Protein AF-A0A2M9IU16-F1 (afdb_monomer_lite)

pLDDT: mean 87.16, std 9.71, range [44.72, 94.25]

Secondary structure (DSSP, 8-state):
------HHHHHHHHHHTT--EEEEE-TTS-EEEEE-HHHHHHHHTT-TT-HHHHHHHHHHHHHHHHHHHHH--

Foldseek 3Di:
DPPPCDPVNVVVVLVVLVFDWDWDADPVRDIDIDGDLVSQLSVLCPDPVHSVVSNVVSVVVVVVVVVVVVVVD

Sequence (73 aa):
MSNDFTDADAKAICAELGIETKTITDAFGRTHVVVNAVGMRKLADHAPIGAAAAHATVDQLLAAARDRHEENG

Structure (mmCIF, N/CA/C/O backbone):
data_AF-A0A2M9IU16-F1
#
_entry.id   AF-A0A2M9IU16-F1
#
loop_
_atom_site.group_PDB
_atom_site.id
_atom_site.type_symbol
_atom_site.label_atom_id
_atom_site.label_alt_id
_atom_site.label_comp_id
_atom_site.label_asym_id
_atom_site.label_entity_id
_atom_site.label_seq_id
_atom_site.pdbx_PDB_ins_code
_atom_site.Cartn_x
_atom_site.Cartn_y
_atom_site.Cartn_z
_atom_site.occupancy
_atom_site.B_iso_or_equiv
_atom_site.auth_seq_id
_atom_site.auth_comp_id
_atom_site.auth_asym_id
_atom_site.auth_atom_id
_atom_site.pdbx_PDB_model_num
ATOM 1 N N . MET A 1 1 ? -10.323 23.646 -9.084 1.00 44.72 1 MET A N 1
ATOM 2 C CA . MET A 1 1 ? -10.507 22.182 -9.096 1.00 44.72 1 MET A CA 1
ATOM 3 C C . MET A 1 1 ? -10.104 21.698 -7.722 1.00 44.72 1 MET A C 1
ATOM 5 O O . MET A 1 1 ? -8.931 21.828 -7.397 1.00 44.72 1 MET A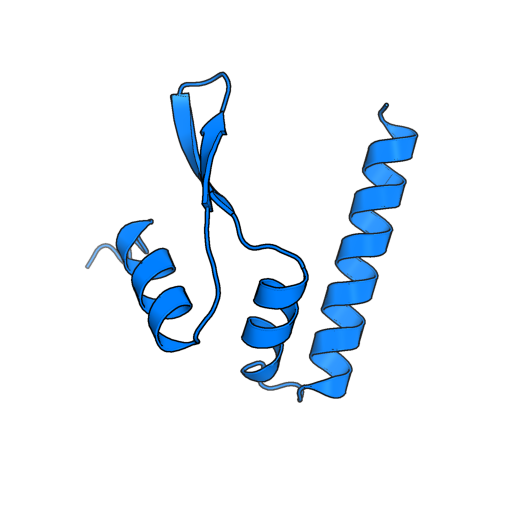 O 1
ATOM 9 N N . SER A 1 2 ? -11.057 21.282 -6.884 1.00 51.72 2 SER A N 1
ATOM 10 C CA . SER A 1 2 ? -10.700 20.589 -5.645 1.00 51.72 2 SER A CA 1
ATOM 11 C C . SER A 1 2 ? -9.987 19.308 -6.042 1.00 51.72 2 SER A C 1
ATOM 13 O O . SER A 1 2 ? -10.543 18.486 -6.765 1.00 51.72 2 SER A O 1
ATOM 15 N N . ASN A 1 3 ? -8.729 19.194 -5.642 1.00 58.72 3 ASN A N 1
ATOM 16 C CA . ASN A 1 3 ? -7.886 18.035 -5.893 1.00 58.72 3 ASN A CA 1
ATOM 17 C C . ASN A 1 3 ? -8.179 16.964 -4.828 1.00 58.72 3 ASN A C 1
ATOM 19 O O . ASN A 1 3 ? -7.255 16.423 -4.222 1.00 58.72 3 ASN A O 1
ATOM 23 N N . ASP A 1 4 ? -9.467 16.764 -4.532 1.00 67.50 4 ASP A N 1
ATOM 24 C CA . ASP A 1 4 ? -9.931 15.911 -3.447 1.00 67.50 4 ASP A CA 1
ATOM 25 C C . ASP A 1 4 ? -9.706 14.471 -3.884 1.00 67.50 4 ASP A C 1
ATOM 27 O O . ASP A 1 4 ? -10.506 13.886 -4.605 1.00 67.50 4 ASP A O 1
ATOM 31 N N . PHE A 1 5 ? -8.555 13.934 -3.492 1.00 76.56 5 PHE A N 1
ATOM 32 C CA . PHE A 1 5 ? -8.250 12.523 -3.612 1.00 76.56 5 PHE A CA 1
ATOM 33 C C . PHE A 1 5 ? -9.210 11.766 -2.698 1.00 76.56 5 PHE A C 1
ATOM 35 O O . PHE A 1 5 ? -9.060 11.787 -1.474 1.00 76.56 5 PHE A O 1
ATOM 42 N N . THR A 1 6 ? -10.251 11.178 -3.281 1.00 85.69 6 THR A N 1
ATOM 43 C CA . THR A 1 6 ? -11.290 10.501 -2.509 1.00 85.69 6 THR A CA 1
ATOM 44 C C . THR A 1 6 ? -10.865 9.079 -2.155 1.00 85.69 6 THR A C 1
ATOM 46 O O . THR A 1 6 ? -10.009 8.474 -2.805 1.00 85.69 6 THR A O 1
ATOM 49 N N . ASP A 1 7 ? -11.535 8.482 -1.170 1.00 83.50 7 ASP A N 1
ATOM 50 C CA . ASP A 1 7 ? -11.382 7.054 -0.872 1.00 83.50 7 ASP A CA 1
ATOM 51 C C . ASP A 1 7 ? -11.685 6.165 -2.091 1.00 83.50 7 ASP A C 1
ATOM 53 O O . ASP A 1 7 ? -11.141 5.066 -2.210 1.00 83.50 7 ASP A O 1
ATOM 57 N N . ALA A 1 8 ? -12.560 6.618 -2.998 1.00 86.62 8 ALA A N 1
ATOM 58 C CA . ALA A 1 8 ? -12.869 5.901 -4.230 1.00 86.62 8 ALA A CA 1
ATOM 59 C C . ALA A 1 8 ? -11.681 5.925 -5.203 1.00 86.62 8 ALA A C 1
ATOM 61 O O . ALA A 1 8 ? -11.344 4.881 -5.763 1.00 86.62 8 ALA A O 1
ATOM 62 N N . ASP A 1 9 ? -11.003 7.067 -5.331 1.00 88.19 9 ASP A N 1
ATOM 63 C CA . ASP A 1 9 ? -9.802 7.207 -6.162 1.00 88.19 9 ASP A CA 1
ATOM 64 C C . ASP A 1 9 ? -8.647 6.368 -5.602 1.00 88.19 9 ASP A C 1
ATOM 66 O O . ASP A 1 9 ? -7.987 5.630 -6.337 1.00 88.19 9 ASP A O 1
ATOM 70 N N . ALA A 1 10 ? -8.458 6.390 -4.278 1.00 86.12 10 ALA A N 1
ATOM 71 C CA . ALA A 1 10 ? -7.465 5.563 -3.595 1.00 86.12 10 ALA A CA 1
ATOM 72 C C . ALA A 1 10 ? -7.691 4.062 -3.850 1.00 86.12 10 ALA A C 1
ATOM 74 O O . ALA A 1 10 ? -6.746 3.322 -4.142 1.00 86.12 10 ALA A O 1
ATOM 75 N N . LYS A 1 11 ? -8.950 3.608 -3.778 1.00 89.06 11 LYS A N 1
ATOM 76 C CA . LYS A 1 11 ? -9.325 2.218 -4.077 1.00 89.06 11 LYS A CA 1
ATOM 77 C C . LYS A 1 11 ? -9.113 1.865 -5.544 1.00 89.06 11 LYS A C 1
ATOM 79 O O . LYS A 1 11 ? -8.642 0.762 -5.810 1.00 89.06 11 LYS A O 1
ATOM 84 N N . ALA A 1 12 ? -9.442 2.768 -6.468 1.00 91.12 12 ALA A N 1
ATOM 85 C CA . ALA A 1 12 ? -9.253 2.549 -7.900 1.00 91.12 12 ALA A CA 1
ATOM 86 C C . ALA A 1 12 ? -7.770 2.342 -8.234 1.00 91.12 12 ALA A C 1
ATOM 88 O O . ALA A 1 12 ? -7.420 1.324 -8.828 1.00 91.12 12 ALA A O 1
ATOM 89 N N . ILE A 1 13 ? -6.891 3.218 -7.738 1.00 91.44 13 ILE A N 1
ATOM 90 C CA . ILE A 1 13 ? -5.438 3.087 -7.926 1.00 91.44 13 ILE A CA 1
ATOM 91 C C . ILE A 1 13 ? -4.926 1.779 -7.319 1.00 91.44 13 ILE A C 1
ATOM 93 O O . ILE A 1 13 ? -4.195 1.036 -7.966 1.00 91.44 13 ILE A O 1
ATOM 97 N N . CYS A 1 14 ? -5.334 1.444 -6.091 1.00 91.69 14 CYS A N 1
ATOM 98 C CA . CYS A 1 14 ? -4.917 0.181 -5.481 1.00 91.69 14 CYS A CA 1
ATOM 99 C C . CYS A 1 14 ? -5.383 -1.034 -6.300 1.00 91.69 14 CYS A C 1
ATOM 101 O O . CYS A 1 14 ? -4.616 -1.980 -6.470 1.00 91.69 14 CYS A O 1
ATOM 103 N N . ALA A 1 15 ? -6.604 -1.009 -6.841 1.00 92.00 15 ALA A N 1
ATOM 104 C CA . ALA A 1 15 ? -7.125 -2.088 -7.674 1.00 92.00 15 ALA A CA 1
ATOM 105 C C . ALA A 1 15 ? -6.330 -2.246 -8.980 1.00 92.00 15 ALA A C 1
ATOM 107 O O . ALA A 1 15 ? -5.985 -3.373 -9.339 1.00 92.00 15 ALA A O 1
ATOM 108 N N . GLU A 1 16 ? -5.983 -1.141 -9.647 1.00 93.31 16 GLU A N 1
ATOM 109 C CA . GLU A 1 16 ? -5.134 -1.142 -10.849 1.00 93.31 16 GLU A CA 1
ATOM 110 C C . GLU A 1 16 ? -3.757 -1.761 -10.581 1.00 93.31 16 GLU A C 1
ATOM 112 O O . GLU A 1 16 ? -3.230 -2.499 -11.412 1.00 93.31 16 GLU A O 1
ATOM 117 N N . LEU A 1 17 ? -3.205 -1.524 -9.390 1.00 91.75 17 LEU A N 1
ATOM 118 C CA . LEU A 1 17 ? -1.922 -2.077 -8.952 1.00 91.75 17 LEU A CA 1
ATOM 119 C C . LEU A 1 17 ? -2.035 -3.488 -8.339 1.00 91.75 17 LEU A C 1
ATOM 121 O O . LEU A 1 17 ? -1.047 -4.047 -7.856 1.00 91.75 17 LEU A O 1
ATOM 125 N N . GLY A 1 18 ? -3.231 -4.089 -8.315 1.00 92.31 18 GLY A N 1
ATOM 126 C CA . GLY A 1 18 ? -3.460 -5.402 -7.703 1.00 92.31 18 GLY A CA 1
ATOM 127 C C . GLY A 1 18 ? -3.179 -5.431 -6.192 1.00 92.31 18 GLY A C 1
ATOM 128 O O . GLY A 1 18 ? -2.721 -6.451 -5.656 1.00 92.31 18 GLY A O 1
ATOM 129 N N . ILE A 1 19 ? -3.403 -4.306 -5.513 1.00 94.25 19 ILE A N 1
ATOM 130 C CA . ILE A 1 19 ? -3.264 -4.108 -4.070 1.00 94.25 19 ILE A CA 1
ATOM 131 C C . ILE A 1 19 ? -4.628 -4.315 -3.407 1.00 94.25 19 ILE A C 1
ATOM 133 O O . ILE A 1 19 ? -5.600 -3.620 -3.697 1.00 94.25 19 ILE A O 1
ATOM 137 N N . GLU A 1 20 ? -4.694 -5.266 -2.477 1.00 91.69 20 GLU A N 1
ATOM 138 C CA . GLU A 1 20 ? -5.897 -5.494 -1.681 1.00 91.69 20 GLU A CA 1
ATOM 139 C C . GLU A 1 20 ? -6.053 -4.389 -0.629 1.00 91.69 20 GLU A C 1
ATOM 141 O O . GLU A 1 20 ? -5.118 -4.085 0.118 1.00 91.69 20 GLU A O 1
ATOM 146 N N . THR A 1 21 ? -7.255 -3.818 -0.548 1.00 92.38 21 THR A N 1
ATOM 147 C CA . THR A 1 21 ? -7.610 -2.812 0.456 1.00 92.38 21 THR A CA 1
ATOM 148 C C . THR A 1 21 ? -8.777 -3.290 1.305 1.00 92.38 21 THR A C 1
ATOM 150 O O . THR A 1 21 ? -9.631 -4.055 0.851 1.00 92.38 21 THR A O 1
ATOM 153 N N . LYS A 1 22 ? -8.838 -2.821 2.552 1.00 92.00 22 LYS A N 1
ATOM 154 C CA . LYS A 1 22 ? -10.009 -2.977 3.420 1.00 92.00 22 LYS A CA 1
ATOM 155 C C . LYS A 1 22 ? -10.522 -1.612 3.830 1.00 92.00 22 LYS A C 1
ATOM 157 O O . LYS A 1 22 ? -9.778 -0.641 3.882 1.00 92.00 22 LYS A O 1
ATOM 162 N N . THR A 1 23 ? -11.811 -1.534 4.114 1.00 90.69 23 THR A N 1
ATOM 163 C CA . THR A 1 23 ? -12.422 -0.328 4.666 1.00 90.69 23 THR A CA 1
ATOM 164 C C . THR A 1 23 ? -12.739 -0.576 6.129 1.00 90.69 23 THR A C 1
ATOM 166 O O . THR A 1 23 ? -13.373 -1.579 6.451 1.00 90.69 23 THR A O 1
ATOM 169 N N . ILE A 1 24 ? -12.275 0.313 7.000 1.00 91.75 24 ILE A N 1
ATOM 170 C CA . ILE A 1 24 ? -12.586 0.290 8.430 1.00 91.75 24 ILE A CA 1
ATOM 171 C C . ILE A 1 24 ? -13.254 1.605 8.822 1.00 91.75 24 ILE A C 1
ATOM 173 O O . ILE A 1 24 ? -12.988 2.643 8.220 1.00 91.75 24 ILE A O 1
ATOM 177 N N . THR A 1 25 ? -14.107 1.562 9.838 1.00 92.31 25 THR A N 1
ATOM 178 C CA . THR A 1 25 ? -14.717 2.756 10.427 1.00 92.31 25 THR A CA 1
ATOM 179 C C . THR A 1 25 ? -14.178 2.917 11.839 1.00 92.31 25 THR A C 1
ATOM 181 O O . THR A 1 25 ? -14.188 1.956 12.609 1.00 92.31 25 THR A O 1
ATOM 184 N N . ASP A 1 26 ? -13.666 4.101 12.166 1.00 88.69 26 ASP A N 1
ATOM 185 C CA . ASP A 1 26 ? -13.160 4.387 13.507 1.00 88.69 26 ASP A CA 1
ATOM 186 C C . ASP A 1 26 ? -14.290 4.683 14.508 1.00 88.69 26 ASP A C 1
ATOM 188 O O . ASP A 1 26 ? -15.465 4.808 14.153 1.00 88.69 26 ASP A O 1
ATOM 192 N N . ALA A 1 27 ? -13.931 4.815 15.787 1.00 91.31 27 ALA A N 1
ATOM 193 C CA . ALA A 1 27 ? -14.881 5.104 16.863 1.00 91.31 27 ALA A CA 1
ATOM 194 C C . ALA A 1 27 ? -15.588 6.471 16.726 1.00 91.31 27 ALA A C 1
ATOM 196 O O . ALA A 1 27 ? -16.583 6.714 17.406 1.00 91.31 27 ALA A O 1
ATOM 197 N N . PHE A 1 28 ? -15.095 7.355 15.855 1.00 91.25 28 PHE A N 1
ATOM 198 C CA . PHE A 1 28 ? -15.669 8.669 15.564 1.00 91.25 28 PHE A CA 1
ATOM 199 C C . PHE A 1 28 ? -16.498 8.672 14.269 1.00 91.25 28 PHE A C 1
ATOM 201 O O . PHE A 1 28 ? -16.929 9.736 13.821 1.00 91.25 28 PHE A O 1
ATOM 208 N N . GLY A 1 29 ? -16.729 7.503 13.660 1.00 88.19 29 GLY A N 1
ATOM 209 C CA . GLY A 1 29 ? -17.527 7.345 12.446 1.00 88.19 29 GLY A CA 1
ATOM 210 C C . GLY A 1 29 ? -16.794 7.710 11.154 1.00 88.19 29 GLY A C 1
ATOM 211 O O . GLY A 1 29 ? -17.431 7.798 10.103 1.00 88.19 29 GLY A O 1
ATOM 212 N N . ARG A 1 30 ? -15.473 7.930 11.192 1.00 87.62 30 ARG A N 1
ATOM 213 C CA . ARG A 1 30 ? -14.689 8.216 9.982 1.00 87.62 30 ARG A CA 1
ATOM 214 C C . ARG A 1 30 ? -14.297 6.917 9.303 1.00 87.62 30 ARG A C 1
ATOM 216 O O . ARG A 1 30 ? -13.926 5.943 9.958 1.00 87.62 30 ARG A O 1
ATOM 223 N N . THR A 1 31 ? -14.377 6.922 7.981 1.00 88.56 31 THR A N 1
ATOM 224 C CA . THR A 1 31 ? -13.995 5.781 7.156 1.00 88.56 31 THR A CA 1
ATOM 225 C C . THR A 1 31 ? -12.527 5.896 6.772 1.00 88.56 31 THR A C 1
ATOM 227 O O . THR A 1 31 ? -12.065 6.978 6.429 1.00 88.56 31 THR A O 1
ATOM 230 N N . HIS A 1 32 ? -11.806 4.780 6.839 1.00 87.56 32 HIS A N 1
ATOM 231 C CA . HIS A 1 32 ? -10.406 4.678 6.444 1.00 87.56 32 HIS A CA 1
ATOM 232 C C . HIS A 1 32 ? -10.230 3.522 5.466 1.00 87.56 32 HIS A C 1
ATOM 234 O O . HIS A 1 32 ? -10.753 2.422 5.680 1.00 87.56 32 HIS A O 1
ATOM 240 N N . VAL A 1 33 ? -9.456 3.755 4.410 1.00 89.62 33 VAL A N 1
ATOM 241 C CA . VAL A 1 33 ? -8.972 2.699 3.517 1.00 89.62 33 VAL A CA 1
ATOM 242 C C . VAL A 1 33 ? -7.618 2.228 4.030 1.00 89.62 33 VAL A C 1
ATOM 244 O O . VAL A 1 33 ? -6.679 3.011 4.134 1.00 89.62 33 VAL A O 1
ATOM 247 N N . VAL A 1 34 ? -7.516 0.945 4.366 1.00 90.75 34 VAL A N 1
ATOM 248 C CA . VAL A 1 34 ? -6.292 0.344 4.900 1.00 90.75 34 VAL A CA 1
ATOM 249 C C . VAL A 1 34 ? -5.683 -0.637 3.910 1.00 90.75 34 VAL A C 1
ATOM 251 O O . VAL A 1 34 ? -6.383 -1.426 3.270 1.00 90.75 34 VAL A O 1
ATOM 254 N N . VAL A 1 35 ? -4.356 -0.594 3.824 1.00 91.38 35 VAL A N 1
A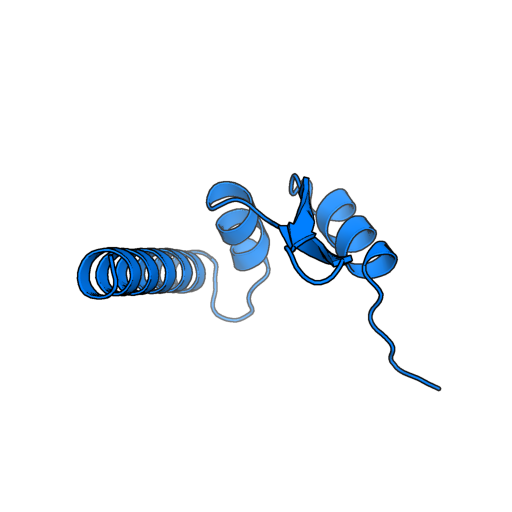TOM 255 C CA . VAL A 1 35 ? -3.519 -1.464 2.996 1.00 91.38 35 VAL A CA 1
ATOM 256 C C . VAL A 1 35 ? -2.652 -2.306 3.926 1.00 91.38 35 VAL A C 1
ATOM 258 O O . VAL A 1 35 ? -2.100 -1.797 4.901 1.00 91.38 35 VAL A O 1
ATOM 261 N N . ASN A 1 36 ? -2.541 -3.607 3.658 1.00 90.00 36 ASN A N 1
ATOM 262 C CA . ASN A 1 36 ? -1.672 -4.481 4.448 1.00 90.00 36 ASN A CA 1
ATOM 263 C C . ASN A 1 36 ? -0.191 -4.321 4.044 1.00 90.00 36 ASN A C 1
ATOM 265 O O . ASN A 1 36 ? 0.136 -3.704 3.032 1.00 90.00 36 ASN A O 1
ATOM 269 N N . ALA A 1 37 ? 0.725 -4.916 4.812 1.00 87.81 37 ALA A N 1
ATOM 270 C CA . ALA A 1 37 ? 2.163 -4.815 4.538 1.00 87.81 37 ALA A CA 1
ATOM 271 C C . ALA A 1 37 ? 2.556 -5.305 3.126 1.00 87.81 37 ALA A C 1
ATOM 273 O O . ALA A 1 37 ? 3.435 -4.729 2.491 1.00 87.81 37 ALA A O 1
ATOM 274 N N . VAL A 1 38 ? 1.881 -6.336 2.604 1.00 90.94 38 VAL A N 1
ATOM 275 C CA . VAL A 1 38 ? 2.120 -6.846 1.242 1.00 90.94 38 VAL A CA 1
ATOM 276 C C . VAL A 1 38 ? 1.712 -5.813 0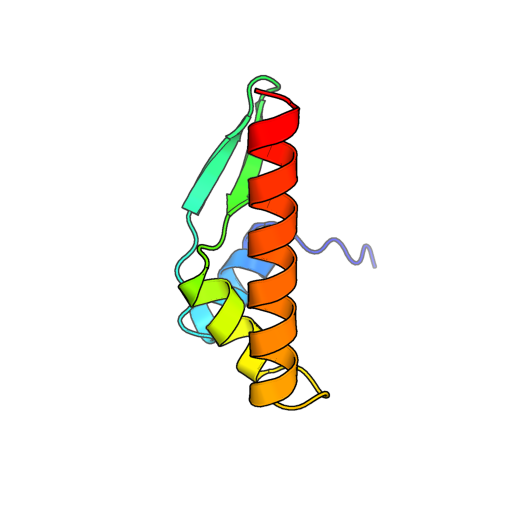.190 1.00 90.94 38 VAL A C 1
ATOM 278 O O . VAL A 1 38 ? 2.452 -5.575 -0.761 1.00 90.94 38 VAL A O 1
ATOM 281 N N . GLY A 1 39 ? 0.561 -5.171 0.373 1.00 92.44 39 GLY A N 1
ATOM 282 C CA . GLY A 1 39 ? 0.079 -4.100 -0.489 1.00 92.44 39 GLY A CA 1
ATOM 283 C C . GLY A 1 39 ? 0.980 -2.867 -0.458 1.00 92.44 39 GLY A C 1
ATOM 284 O O . GLY A 1 39 ? 1.253 -2.291 -1.504 1.00 92.44 39 GLY A O 1
ATOM 285 N N . MET A 1 40 ? 1.518 -2.515 0.712 1.00 91.69 40 MET A N 1
ATOM 286 C CA . MET A 1 40 ? 2.485 -1.419 0.851 1.00 91.69 40 MET A CA 1
ATOM 287 C C . MET A 1 40 ? 3.777 -1.687 0.073 1.00 91.69 40 MET A C 1
ATOM 289 O O . MET A 1 40 ? 4.311 -0.774 -0.551 1.00 91.69 40 MET A O 1
ATOM 293 N N . ARG A 1 41 ? 4.264 -2.935 0.061 1.00 91.00 41 ARG A N 1
ATOM 294 C CA . ARG A 1 41 ? 5.426 -3.323 -0.756 1.00 91.00 41 ARG A CA 1
ATOM 295 C C . ARG A 1 41 ? 5.123 -3.236 -2.253 1.00 91.00 41 ARG A C 1
ATOM 297 O O . ARG A 1 41 ? 5.863 -2.587 -2.974 1.00 91.00 41 ARG A O 1
ATOM 304 N N . LYS A 1 42 ? 3.977 -3.757 -2.701 1.00 92.19 42 LYS A N 1
ATOM 305 C CA . LYS A 1 42 ? 3.532 -3.588 -4.098 1.00 92.19 42 LYS A CA 1
ATOM 306 C C . LYS A 1 42 ? 3.436 -2.119 -4.511 1.00 92.19 42 LYS A C 1
ATOM 308 O O . LYS A 1 42 ? 3.818 -1.763 -5.614 1.00 92.19 42 LYS A O 1
ATOM 313 N N . LEU A 1 43 ? 2.947 -1.249 -3.626 1.00 89.81 43 LEU A N 1
ATOM 314 C CA . LEU A 1 43 ? 2.916 0.189 -3.896 1.00 89.81 43 LEU A CA 1
ATOM 315 C C . LEU A 1 43 ? 4.333 0.766 -4.025 1.00 89.81 43 LEU A C 1
ATOM 317 O O . LEU A 1 43 ? 4.594 1.601 -4.888 1.00 89.81 43 LEU A O 1
ATOM 321 N N . ALA A 1 44 ? 5.253 0.300 -3.181 1.00 91.81 44 ALA A N 1
ATOM 322 C CA . ALA A 1 44 ? 6.651 0.706 -3.180 1.00 91.81 44 ALA A CA 1
ATOM 323 C C . ALA A 1 44 ? 7.420 0.284 -4.448 1.00 91.81 44 ALA A C 1
ATOM 325 O O . ALA A 1 44 ? 8.370 0.979 -4.812 1.00 91.81 44 ALA A O 1
ATOM 326 N N . ASP A 1 45 ? 6.984 -0.748 -5.180 1.00 91.75 45 ASP A N 1
ATOM 327 C CA . ASP A 1 45 ? 7.539 -1.089 -6.503 1.00 91.75 45 ASP A CA 1
ATOM 328 C C . ASP A 1 45 ? 7.413 0.068 -7.517 1.00 91.75 45 ASP A C 1
ATOM 330 O O . ASP A 1 45 ? 8.213 0.175 -8.447 1.00 91.75 45 ASP A O 1
ATOM 334 N N . HIS A 1 46 ? 6.450 0.977 -7.318 1.00 88.69 46 HIS A N 1
ATOM 335 C CA . HIS A 1 46 ? 6.233 2.157 -8.162 1.00 88.69 46 HIS A CA 1
ATOM 336 C C . HIS A 1 46 ? 6.993 3.405 -7.687 1.00 88.69 46 HIS A C 1
ATOM 338 O O . HIS A 1 46 ? 6.860 4.479 -8.281 1.00 88.69 46 HIS A O 1
ATOM 344 N N . ALA A 1 47 ? 7.787 3.301 -6.619 1.00 88.19 47 ALA A N 1
ATOM 345 C CA . A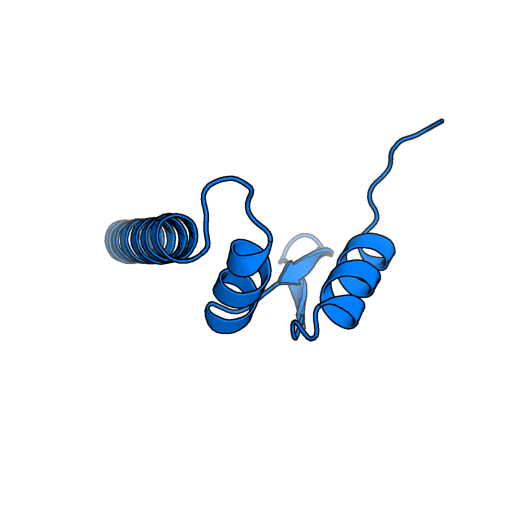LA A 1 47 ? 8.535 4.433 -6.093 1.00 88.19 47 ALA A CA 1
ATOM 346 C C . ALA A 1 47 ? 9.732 4.793 -7.002 1.00 88.19 47 ALA A C 1
ATOM 348 O O . ALA A 1 47 ? 10.455 3.909 -7.469 1.00 88.19 47 ALA A O 1
ATOM 349 N N . PRO A 1 48 ? 10.042 6.092 -7.187 1.00 89.31 48 PRO A N 1
ATOM 350 C CA . PRO A 1 48 ? 11.129 6.538 -8.067 1.00 89.31 48 PRO A CA 1
ATOM 351 C C . PRO A 1 48 ? 12.533 6.192 -7.542 1.00 89.31 48 PRO A C 1
ATOM 353 O O . PRO A 1 48 ? 13.518 6.343 -8.258 1.00 89.31 48 PRO A O 1
ATOM 356 N N . ILE A 1 49 ? 12.633 5.734 -6.291 1.00 87.06 49 ILE A N 1
ATOM 357 C CA . ILE A 1 49 ? 13.886 5.372 -5.611 1.00 87.06 49 ILE A CA 1
ATOM 358 C C . ILE A 1 49 ? 14.318 3.916 -5.862 1.00 87.06 49 ILE A C 1
ATOM 360 O O . ILE A 1 49 ? 15.354 3.487 -5.356 1.00 87.06 49 ILE A O 1
ATOM 364 N N . GLY A 1 50 ? 13.540 3.161 -6.644 1.00 89.12 50 GLY A N 1
ATOM 365 C CA . GLY A 1 50 ? 13.775 1.749 -6.936 1.00 89.12 50 GLY A CA 1
ATOM 366 C C . GLY A 1 50 ? 13.234 0.808 -5.853 1.00 89.12 50 GLY A C 1
ATOM 367 O O . GLY A 1 50 ? 13.276 1.106 -4.657 1.00 89.12 50 GLY A O 1
ATOM 368 N N . ALA A 1 51 ? 12.757 -0.363 -6.284 1.00 87.19 51 ALA A N 1
ATOM 369 C CA . ALA A 1 51 ? 12.012 -1.306 -5.445 1.00 87.19 51 ALA A CA 1
ATOM 370 C C . ALA A 1 51 ? 12.772 -1.754 -4.183 1.00 87.19 51 ALA A C 1
ATOM 372 O O . ALA A 1 51 ? 12.204 -1.800 -3.098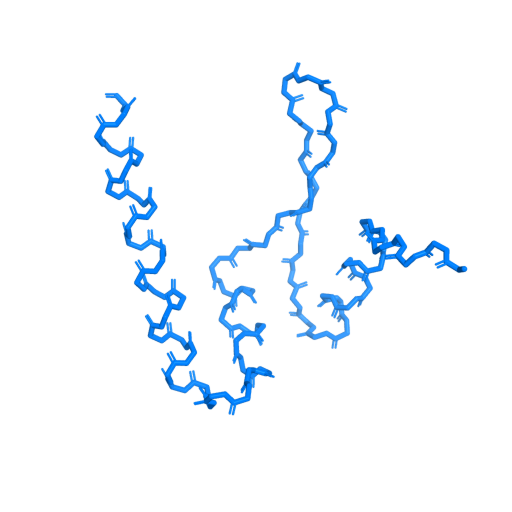 1.00 87.19 51 ALA A O 1
ATOM 373 N N . ALA A 1 52 ? 14.078 -2.029 -4.287 1.00 90.12 52 ALA A N 1
ATOM 374 C CA . ALA A 1 52 ? 14.867 -2.501 -3.146 1.00 90.12 52 ALA A CA 1
ATOM 375 C C . ALA A 1 52 ? 14.942 -1.469 -2.006 1.00 90.12 52 ALA A C 1
ATOM 377 O O . ALA A 1 52 ? 14.722 -1.811 -0.844 1.00 90.12 52 ALA A O 1
ATOM 378 N N . ALA A 1 53 ? 15.219 -0.203 -2.338 1.00 92.25 53 ALA A N 1
ATOM 379 C CA . ALA A 1 53 ? 15.269 0.872 -1.351 1.00 92.25 53 ALA A CA 1
ATOM 380 C C . ALA A 1 53 ? 13.875 1.159 -0.779 1.00 92.25 53 ALA A C 1
ATOM 382 O O . ALA A 1 53 ? 13.723 1.306 0.432 1.00 92.25 53 ALA A O 1
ATOM 383 N N . ALA A 1 54 ? 12.850 1.164 -1.633 1.00 91.75 54 ALA A N 1
ATOM 384 C CA . ALA A 1 54 ? 11.477 1.421 -1.222 1.00 91.75 54 ALA A CA 1
ATOM 385 C C . ALA A 1 54 ? 10.934 0.335 -0.274 1.00 91.75 54 ALA A C 1
ATOM 387 O O . ALA A 1 54 ? 10.323 0.657 0.745 1.00 91.75 54 ALA A O 1
ATOM 388 N N . HIS A 1 55 ? 11.223 -0.942 -0.540 1.00 93.50 55 HIS A N 1
ATOM 389 C CA . HIS A 1 55 ? 10.872 -2.046 0.358 1.00 93.50 55 HIS A CA 1
ATOM 390 C C . HIS A 1 55 ? 11.564 -1.933 1.715 1.00 93.50 55 HIS A C 1
ATOM 392 O O . HIS A 1 55 ? 10.902 -2.076 2.741 1.00 93.50 55 HIS A O 1
ATOM 398 N N . ALA A 1 56 ? 12.861 -1.611 1.732 1.00 92.75 56 ALA A N 1
ATOM 399 C CA . ALA A 1 56 ? 13.588 -1.401 2.981 1.00 92.75 56 ALA A CA 1
ATOM 400 C C . ALA A 1 56 ? 12.966 -0.268 3.816 1.00 92.75 56 ALA A C 1
ATOM 402 O O . ALA A 1 56 ? 12.823 -0.405 5.029 1.00 92.75 56 ALA A O 1
ATOM 403 N N . THR A 1 57 ? 12.532 0.823 3.175 1.00 92.00 57 THR A N 1
ATOM 404 C CA . THR A 1 57 ? 11.821 1.915 3.855 1.00 92.00 57 THR A CA 1
ATOM 405 C C . THR A 1 57 ? 10.473 1.464 4.422 1.00 92.00 57 THR A C 1
ATOM 407 O O . THR A 1 57 ? 10.168 1.779 5.571 1.00 92.00 57 THR A O 1
ATOM 410 N N . VAL A 1 58 ? 9.673 0.709 3.662 1.00 92.56 58 VAL A N 1
ATOM 411 C CA . VAL A 1 58 ? 8.391 0.163 4.150 1.00 92.56 58 VAL A CA 1
ATOM 412 C C . VAL A 1 58 ? 8.604 -0.720 5.382 1.00 92.56 58 VAL A C 1
ATOM 414 O O . VAL A 1 58 ? 7.890 -0.571 6.374 1.00 92.56 58 VAL A O 1
ATOM 417 N N . ASP A 1 59 ? 9.614 -1.588 5.352 1.00 92.00 59 ASP A N 1
ATOM 418 C CA . ASP A 1 59 ? 9.935 -2.481 6.466 1.00 92.00 59 ASP A CA 1
ATOM 419 C C . ASP A 1 59 ? 10.384 -1.702 7.715 1.00 92.00 59 ASP A C 1
ATOM 421 O O . ASP A 1 59 ? 9.928 -1.995 8.821 1.00 92.00 59 ASP A O 1
ATOM 425 N N . GLN A 1 60 ? 11.209 -0.662 7.545 1.00 93.00 60 GLN A N 1
ATOM 426 C CA . GLN A 1 60 ? 11.631 0.225 8.638 1.00 93.00 60 GLN A CA 1
ATOM 427 C C . GLN A 1 60 ? 10.452 0.974 9.270 1.00 93.00 60 GLN A C 1
ATOM 429 O O . GLN A 1 60 ? 10.367 1.065 10.495 1.00 93.00 60 GLN A O 1
ATOM 434 N N . LEU A 1 61 ? 9.527 1.487 8.453 1.00 92.31 61 LEU A N 1
ATOM 435 C CA . LEU A 1 61 ? 8.329 2.176 8.940 1.00 92.31 61 LEU A CA 1
ATOM 436 C C . LEU A 1 61 ? 7.425 1.237 9.746 1.00 92.31 61 LEU A C 1
ATOM 438 O O . LEU A 1 61 ? 6.933 1.622 10.805 1.00 92.31 61 LEU A O 1
ATOM 442 N N . LEU A 1 62 ? 7.228 0.006 9.268 1.00 90.62 62 LEU A N 1
ATOM 443 C CA . LEU A 1 62 ? 6.436 -1.011 9.964 1.00 90.62 62 LEU A CA 1
ATOM 444 C C . LEU A 1 62 ? 7.072 -1.421 11.297 1.00 90.62 62 LEU A C 1
ATOM 446 O O . LEU A 1 62 ? 6.355 -1.533 12.290 1.00 90.62 62 LEU A O 1
ATOM 450 N N . ALA A 1 63 ? 8.394 -1.607 11.333 1.00 90.44 63 ALA A N 1
ATOM 451 C CA . ALA A 1 63 ? 9.119 -1.909 12.565 1.00 90.44 63 ALA A CA 1
ATOM 452 C C . ALA A 1 63 ? 8.961 -0.778 13.595 1.00 90.44 63 ALA A C 1
ATOM 454 O O . ALA A 1 63 ? 8.482 -1.018 14.698 1.00 90.44 63 ALA A O 1
ATOM 455 N N . ALA A 1 64 ? 9.223 0.470 13.196 1.00 92.19 64 ALA A N 1
ATOM 456 C CA . ALA A 1 64 ? 9.087 1.622 14.086 1.00 92.19 64 ALA A CA 1
ATOM 457 C C . ALA A 1 64 ? 7.644 1.835 14.582 1.00 92.19 64 ALA A C 1
ATOM 459 O O . ALA A 1 64 ? 7.424 2.225 15.727 1.00 92.19 64 ALA A O 1
ATOM 460 N N . ALA A 1 65 ? 6.639 1.589 13.734 1.00 89.88 65 ALA A N 1
ATOM 461 C CA . ALA A 1 65 ? 5.235 1.676 14.135 1.00 89.88 65 ALA A CA 1
ATOM 462 C C . ALA A 1 65 ? 4.860 0.595 15.158 1.00 89.88 65 ALA A C 1
ATOM 464 O O . ALA A 1 65 ? 4.092 0.870 16.082 1.00 89.88 65 ALA A O 1
ATOM 465 N N . ARG A 1 66 ? 5.411 -0.614 15.008 1.00 88.44 66 ARG A N 1
ATOM 466 C CA . ARG A 1 66 ? 5.221 -1.707 15.960 1.00 88.44 66 ARG A CA 1
ATOM 467 C C . ARG A 1 66 ? 5.856 -1.383 17.308 1.00 88.44 66 ARG A C 1
ATOM 469 O O . ARG A 1 66 ? 5.157 -1.485 18.310 1.00 88.44 66 ARG A O 1
ATOM 476 N N . ASP A 1 67 ? 7.109 -0.938 17.320 1.00 91.12 67 ASP A N 1
ATOM 477 C CA . ASP A 1 67 ? 7.816 -0.572 18.554 1.00 91.12 67 ASP A CA 1
ATOM 478 C C . ASP A 1 67 ? 7.029 0.503 19.319 1.00 91.12 67 ASP A C 1
ATOM 480 O O . ASP A 1 67 ? 6.723 0.352 20.498 1.00 91.12 67 ASP A O 1
ATOM 484 N N . ARG A 1 68 ? 6.544 1.532 18.610 1.00 90.06 68 ARG A N 1
ATOM 485 C CA . ARG A 1 68 ? 5.680 2.567 19.198 1.00 90.06 68 ARG A CA 1
ATOM 486 C C . ARG A 1 68 ? 4.356 2.033 19.738 1.00 90.06 68 ARG A C 1
ATOM 488 O O . ARG A 1 68 ? 3.827 2.598 20.688 1.00 90.06 68 ARG A O 1
ATOM 495 N N . HIS A 1 69 ? 3.761 1.024 19.111 1.00 83.56 69 HIS A N 1
ATOM 496 C CA . HIS A 1 69 ? 2.531 0.420 19.621 1.00 83.56 69 HIS A CA 1
ATOM 497 C C . HIS A 1 69 ? 2.801 -0.386 20.898 1.00 83.56 69 HIS A C 1
ATOM 499 O O . HIS A 1 69 ? 1.979 -0.369 21.806 1.00 83.56 69 HIS A O 1
ATOM 505 N N . GLU A 1 70 ? 3.945 -1.067 20.980 1.00 82.94 70 GLU A N 1
ATOM 506 C CA . GLU A 1 70 ? 4.370 -1.810 22.173 1.00 82.94 70 GLU A CA 1
ATOM 507 C C . GLU A 1 70 ? 4.740 -0.868 23.337 1.00 82.94 70 GLU A C 1
ATOM 509 O O . GLU A 1 70 ? 4.448 -1.181 24.485 1.00 82.94 70 GLU A O 1
ATOM 514 N N . GLU A 1 71 ? 5.300 0.314 23.059 1.00 77.19 71 GLU A N 1
ATOM 515 C CA . GLU A 1 71 ? 5.628 1.335 24.071 1.00 77.19 71 GLU A CA 1
ATOM 516 C C . GLU A 1 71 ? 4.408 2.090 24.633 1.00 77.19 71 GLU A C 1
ATOM 518 O O . GLU A 1 71 ? 4.465 2.609 25.747 1.00 77.19 71 GLU A O 1
ATOM 523 N N . ASN A 1 72 ? 3.321 2.193 23.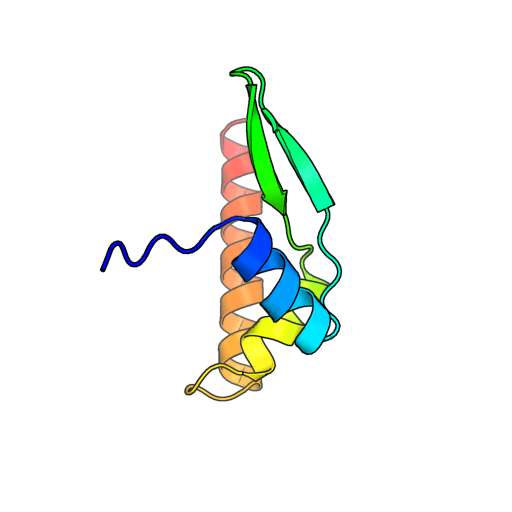859 1.00 69.06 72 ASN A N 1
ATOM 524 C CA . ASN A 1 72 ? 2.093 2.905 24.249 1.00 69.06 72 ASN A CA 1
ATOM 525 C C . ASN A 1 72 ? 0.963 1.968 24.722 1.00 69.06 72 ASN A C 1
ATOM 527 O O . ASN A 1 72 ? -0.143 2.449 24.987 1.00 69.06 72 ASN A O 1
ATOM 531 N N . GLY A 1 73 ? 1.219 0.656 24.749 1.00 54.06 73 GLY A N 1
ATOM 532 C CA . GLY A 1 73 ? 0.269 -0.395 25.125 1.00 54.06 73 GLY A CA 1
ATOM 533 C C . GLY A 1 73 ? 0.309 -0.778 26.596 1.00 54.06 73 GLY A C 1
ATOM 534 O O . GLY A 1 73 ? 1.344 -0.550 27.258 1.00 54.06 73 GLY A O 1
#

Radius of gyration: 14.42 Å; chains: 1; bounding box: 33×29×36 Å